Protein AF-A0A836X2A7-F1 (afdb_monomer)

Foldseek 3Di:
DLLDVLVPVLQVLLACLVVVLVVCVVVVNNVVSVVSVVSNVVSLVSNLVSVVVLVVVCVVVVHDSLVVSLVCCVVPPPDAQDDDGNVVSCVSSVNDCSNRVVRHPPPPPDPDPPPDDDDDDDDD

Radius of gyration: 16.62 Å; Cα contacts (8 Å, |Δi|>4): 107; chains: 1; bounding box: 52×27×42 Å

Solvent-accessible surface area (backbone atoms only — not comparable to full-atom values): 7202 Å² total; per-residue (Å²): 107,50,54,46,49,22,64,43,54,34,49,43,44,55,39,51,44,64,62,50,29,55,55,30,44,77,71,69,37,52,72,62,21,54,54,47,51,55,51,47,56,50,33,32,52,46,25,26,51,30,50,53,53,45,44,50,56,20,55,81,66,78,43,61,46,50,63,50,36,46,52,48,32,68,74,72,51,85,77,81,52,71,80,74,71,39,60,69,54,35,49,74,25,66,53,56,62,78,60,50,61,89,57,33,81,83,66,60,99,76,74,77,88,70,90,70,89,80,80,88,77,88,71,135

Mean predicted aligned error: 7.31 Å

Nearest PDB structures (foldseek):
  1oq4-assembly1_A  TM=5.991E-01  e=2.844E+00  Ricinus communis
  3k1s-assembly1_A  TM=5.316E-01  e=2.430E+00  Bacillus a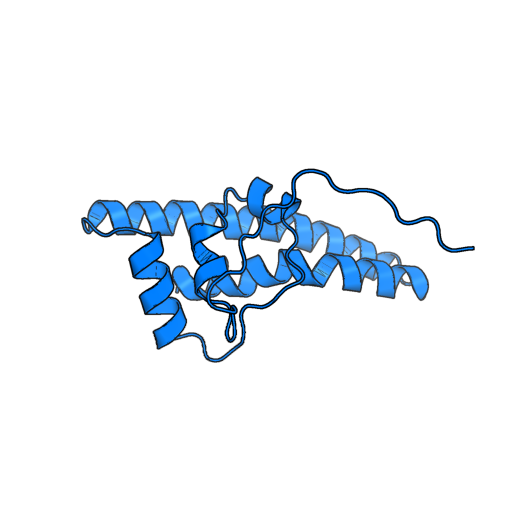nthracis
  6r2g-assembly1_A  TM=3.810E-01  e=6.936E+00  Human immunodeficiency virus 1

Sequence (124 aa):
RLAIVPLVLEARGLDVTPAMILRFRKQGDEATATILETILEDEIGHVAAGRRWFQYLCREKGQTATTLCHKLVREFYRGQIKPPFNESARRAAGFDPAYYLPLIKNAAPHTTYSGLTGPKRDIL

Secondary structure (DSSP, 8-state):
-TTTIIIIIIHHHHHHHHHHHHHHHHTT-HHHHHHHHHHHHHHHHHHHHHHHHHHHHHHHTT--HHHHHHHHHHHH--S-B-S---HHHHHHTT--GGGTGGGBTT--TT-----S--------

pLDDT: mean 89.08, std 19.89, range [33.53, 98.62]

Structure (mmCIF, N/CA/C/O backbone):
data_AF-A0A836X2A7-F1
#
_entry.id   AF-A0A836X2A7-F1
#
loop_
_atom_site.group_PDB
_atom_site.id
_atom_site.type_symbol
_atom_site.label_atom_id
_atom_site.label_alt_id
_atom_site.label_comp_id
_atom_site.label_asym_id
_atom_site.label_entity_id
_atom_site.label_seq_id
_atom_site.pdbx_PDB_ins_code
_atom_site.Cartn_x
_atom_site.Cartn_y
_atom_site.Cartn_z
_atom_site.occupancy
_atom_site.B_iso_or_equiv
_atom_site.auth_seq_id
_atom_site.auth_comp_id
_atom_site.auth_asym_id
_atom_site.auth_atom_id
_atom_site.pdbx_PDB_model_num
ATOM 1 N N . ARG A 1 1 ? -14.967 -1.072 -0.380 1.00 89.75 1 ARG A N 1
ATOM 2 C CA . ARG A 1 1 ? -14.119 -0.746 -1.557 1.00 89.75 1 ARG A CA 1
ATOM 3 C C . ARG A 1 1 ? -12.779 -0.130 -1.149 1.00 89.75 1 ARG A C 1
ATOM 5 O O . ARG A 1 1 ? -11.770 -0.755 -1.432 1.00 89.75 1 ARG A O 1
ATOM 12 N N . LEU A 1 2 ? -12.754 1.006 -0.435 1.00 96.38 2 LEU A N 1
ATOM 13 C CA . LEU A 1 2 ? -11.512 1.713 -0.057 1.00 96.38 2 LEU A CA 1
ATOM 14 C C . LEU A 1 2 ? -10.497 0.867 0.736 1.00 96.38 2 LEU A C 1
ATOM 16 O O . LEU A 1 2 ? -9.320 0.885 0.428 1.00 96.38 2 LEU A O 1
ATOM 20 N N . ALA A 1 3 ? -10.925 0.062 1.708 1.00 96.88 3 ALA A N 1
ATOM 21 C CA . ALA A 1 3 ? -9.974 -0.776 2.450 1.00 96.88 3 ALA A CA 1
ATOM 22 C C . ALA A 1 3 ? -9.2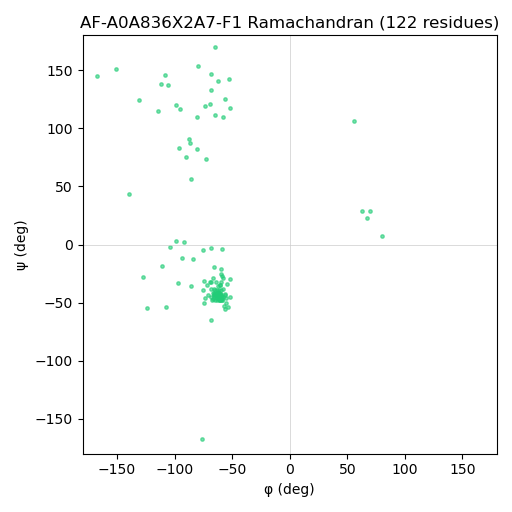92 -1.863 1.594 1.00 96.88 3 ALA A C 1
ATOM 24 O O . ALA A 1 3 ? -8.269 -2.389 2.004 1.00 96.88 3 ALA A O 1
ATOM 25 N N . ILE A 1 4 ? -9.860 -2.224 0.436 1.00 98.06 4 ILE A N 1
ATOM 26 C CA . ILE A 1 4 ? -9.391 -3.358 -0.371 1.00 98.06 4 ILE A CA 1
ATOM 27 C C . ILE A 1 4 ? -8.680 -2.877 -1.628 1.00 98.06 4 ILE A C 1
ATOM 29 O O . ILE A 1 4 ? -7.549 -3.268 -1.871 1.00 98.06 4 ILE A O 1
ATOM 33 N N . VAL A 1 5 ? -9.322 -2.024 -2.427 1.00 98.06 5 VAL A N 1
ATOM 34 C CA . VAL A 1 5 ? -8.753 -1.610 -3.714 1.00 98.06 5 VAL A CA 1
ATOM 35 C C . VAL A 1 5 ? -7.512 -0.736 -3.479 1.00 98.06 5 VAL A C 1
ATOM 37 O O . VAL A 1 5 ? -6.418 -1.242 -3.715 1.00 98.06 5 VAL A O 1
ATOM 40 N N . PRO A 1 6 ? -7.612 0.465 -2.878 1.00 97.94 6 PRO A N 1
ATOM 41 C CA . PRO A 1 6 ? -6.426 1.291 -2.716 1.00 97.94 6 PRO A CA 1
ATOM 42 C C . PRO A 1 6 ? -5.468 0.831 -1.620 1.00 97.94 6 PRO A C 1
ATOM 44 O O . PRO A 1 6 ? -4.255 0.861 -1.789 1.00 97.94 6 PRO A O 1
ATOM 47 N N . LEU A 1 7 ? -5.977 0.357 -0.479 1.00 98.31 7 LEU A N 1
ATOM 48 C CA . LEU A 1 7 ? -5.092 0.021 0.645 1.00 98.31 7 LEU A CA 1
ATOM 49 C C . LEU A 1 7 ? -4.467 -1.379 0.559 1.00 98.31 7 LEU A C 1
ATOM 51 O O . LEU A 1 7 ? -3.541 -1.668 1.317 1.00 98.31 7 LEU A O 1
ATOM 55 N N . VAL A 1 8 ? -4.939 -2.252 -0.340 1.00 98.06 8 VAL A N 1
ATOM 56 C CA . VAL A 1 8 ? -4.369 -3.600 -0.514 1.00 98.06 8 VAL A CA 1
ATOM 57 C C . VAL A 1 8 ? -3.920 -3.853 -1.946 1.00 98.06 8 VAL A C 1
ATOM 59 O O . VAL A 1 8 ? -2.764 -4.221 -2.131 1.00 98.06 8 VAL A O 1
ATOM 62 N N . LEU A 1 9 ? -4.788 -3.686 -2.946 1.00 97.50 9 LEU A N 1
ATOM 63 C CA . LEU A 1 9 ? -4.460 -4.050 -4.331 1.00 97.50 9 LEU A CA 1
ATOM 64 C C . LEU A 1 9 ? -3.496 -3.048 -4.981 1.00 97.50 9 LEU A C 1
ATOM 66 O O . LEU A 1 9 ? -2.450 -3.457 -5.473 1.00 97.50 9 LEU A O 1
ATOM 70 N N . GLU A 1 10 ? -3.789 -1.753 -4.907 1.00 98.00 10 GLU A N 1
ATOM 71 C CA . GLU A 1 10 ? -2.907 -0.690 -5.425 1.00 98.00 10 GLU A CA 1
ATOM 72 C C . GLU A 1 10 ? -1.596 -0.634 -4.624 1.00 98.00 10 GLU A C 1
ATOM 74 O O . GLU A 1 10 ? -0.495 -0.667 -5.173 1.00 98.00 10 GLU A O 1
ATOM 79 N N . ALA A 1 11 ? -1.689 -0.725 -3.289 1.00 98.19 11 ALA A N 1
ATOM 80 C CA . ALA A 1 11 ? -0.512 -0.818 -2.424 1.00 98.19 11 ALA A CA 1
ATOM 81 C C . ALA A 1 11 ? 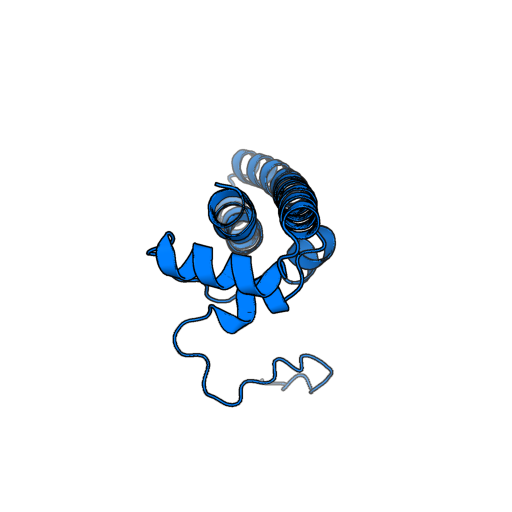0.371 -2.041 -2.733 1.00 98.19 11 ALA A C 1
ATOM 83 O O . ALA A 1 11 ? 1.574 -2.004 -2.476 1.00 98.19 11 ALA A O 1
ATOM 84 N N . ARG A 1 12 ? -0.200 -3.126 -3.276 1.00 97.88 12 ARG A N 1
ATOM 85 C CA . ARG A 1 12 ? 0.575 -4.278 -3.748 1.00 97.88 12 ARG A CA 1
ATOM 86 C C . ARG A 1 12 ? 1.335 -3.956 -5.033 1.00 97.88 12 ARG A C 1
ATOM 88 O O . ARG A 1 12 ? 2.453 -4.449 -5.176 1.00 97.88 12 ARG A O 1
ATOM 95 N N . GLY A 1 13 ? 0.771 -3.132 -5.917 1.00 97.62 13 GLY A N 1
ATOM 96 C CA . GLY A 1 13 ? 1.444 -2.601 -7.107 1.00 97.62 13 GLY A CA 1
ATOM 97 C C . GLY A 1 13 ? 2.785 -1.953 -6.760 1.00 97.62 13 GLY A C 1
ATOM 98 O O . GLY A 1 13 ? 3.806 -2.302 -7.351 1.00 97.62 13 GLY A O 1
ATOM 99 N N . LEU A 1 14 ? 2.820 -1.142 -5.696 1.00 98.25 14 LEU A N 1
ATOM 100 C CA . LEU A 1 14 ? 4.050 -0.500 -5.206 1.00 98.25 14 LEU A CA 1
ATOM 101 C C . LEU A 1 14 ? 5.192 -1.490 -4.919 1.00 98.25 14 LEU A C 1
ATOM 103 O O . LEU A 1 14 ? 6.365 -1.159 -5.105 1.00 98.25 14 LEU A O 1
ATOM 107 N N . ASP A 1 15 ? 4.857 -2.696 -4.455 1.00 97.94 15 ASP A N 1
ATOM 108 C CA . ASP A 1 15 ? 5.831 -3.709 -4.047 1.00 97.94 15 ASP A CA 1
ATOM 109 C C . ASP A 1 15 ? 6.322 -4.577 -5.213 1.00 97.94 15 ASP A C 1
ATOM 111 O O . ASP A 1 15 ? 7.465 -5.032 -5.213 1.00 97.94 15 ASP A O 1
ATOM 115 N N . VAL A 1 16 ? 5.443 -4.876 -6.175 1.00 97.38 16 VAL A N 1
ATOM 116 C CA . VAL A 1 16 ? 5.710 -5.882 -7.219 1.00 97.38 16 VAL A CA 1
ATOM 117 C C . VAL A 1 16 ? 6.212 -5.276 -8.520 1.00 97.38 16 VAL A C 1
ATOM 119 O O . VAL A 1 16 ? 7.032 -5.897 -9.200 1.00 97.38 16 VAL A O 1
ATOM 122 N N . THR A 1 17 ? 5.756 -4.070 -8.856 1.00 97.81 17 THR A N 1
ATOM 123 C CA . THR A 1 17 ? 6.081 -3.414 -10.124 1.00 97.81 17 THR A CA 1
ATOM 124 C C . THR A 1 17 ? 7.584 -3.162 -10.303 1.00 97.81 17 THR A C 1
ATOM 126 O O . THR A 1 17 ? 8.075 -3.451 -11.395 1.00 97.81 17 THR A O 1
ATOM 129 N N . PRO A 1 18 ? 8.374 -2.773 -9.274 1.00 97.94 18 PRO A N 1
ATOM 130 C CA . PRO A 1 18 ? 9.822 -2.597 -9.435 1.00 97.94 18 PRO A CA 1
ATOM 131 C C . PRO A 1 18 ? 10.543 -3.845 -9.964 1.00 97.94 18 PRO A C 1
ATOM 133 O O . PRO A 1 18 ? 11.364 -3.763 -10.876 1.00 97.94 18 PRO A O 1
ATOM 136 N N . ALA A 1 19 ? 10.204 -5.030 -9.446 1.00 97.25 19 ALA A N 1
ATOM 137 C CA . ALA A 1 19 ? 10.802 -6.282 -9.910 1.00 97.25 19 ALA A CA 1
ATOM 138 C C . ALA A 1 19 ? 10.366 -6.638 -11.343 1.00 97.25 19 ALA A C 1
ATOM 140 O O . ALA A 1 19 ? 11.140 -7.225 -12.100 1.00 97.25 19 ALA A O 1
ATOM 141 N N . MET A 1 20 ? 9.138 -6.276 -11.728 1.00 98.06 20 MET A N 1
ATOM 142 C CA . MET A 1 20 ? 8.649 -6.458 -13.095 1.00 98.06 20 MET A CA 1
ATOM 143 C C . MET A 1 20 ? 9.382 -5.546 -14.082 1.00 98.06 20 MET A C 1
ATOM 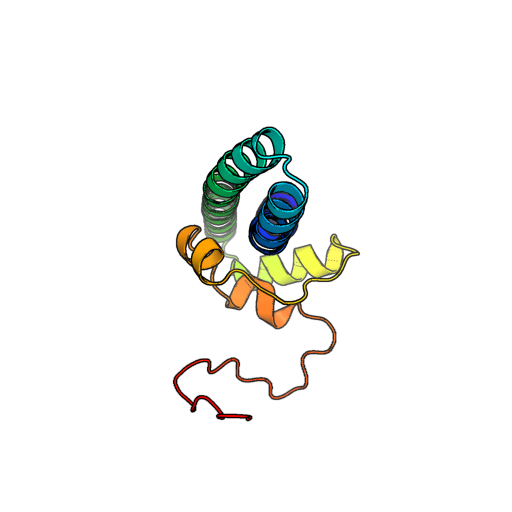145 O O . MET A 1 20 ? 9.834 -6.049 -15.108 1.00 98.06 20 MET A O 1
ATOM 149 N N . ILE A 1 21 ? 9.573 -4.264 -13.746 1.00 98.50 21 ILE A N 1
ATOM 150 C CA . ILE A 1 21 ? 10.349 -3.297 -14.543 1.00 98.50 21 ILE A CA 1
ATOM 151 C C . ILE A 1 21 ? 11.745 -3.856 -14.833 1.00 98.50 21 ILE A C 1
ATOM 153 O O . ILE A 1 21 ? 12.133 -4.000 -15.992 1.00 98.50 21 ILE A O 1
ATOM 157 N N . LEU A 1 22 ? 12.473 -4.267 -13.787 1.00 98.31 22 LEU A N 1
ATOM 158 C CA . LEU A 1 22 ? 13.815 -4.844 -13.930 1.00 98.31 22 LEU A CA 1
ATOM 159 C C . LEU A 1 22 ? 13.824 -6.082 -14.837 1.00 98.31 22 LEU A C 1
ATOM 161 O O . LEU A 1 22 ? 14.750 -6.278 -15.625 1.00 98.31 22 LEU A O 1
ATOM 165 N N . ARG A 1 23 ? 12.788 -6.922 -14.744 1.00 98.44 23 ARG A N 1
ATOM 166 C CA . ARG A 1 23 ? 12.667 -8.135 -15.557 1.00 98.44 23 ARG A CA 1
ATOM 167 C C . ARG A 1 23 ? 12.429 -7.825 -17.037 1.00 98.44 23 ARG A C 1
ATOM 169 O O . ARG A 1 23 ? 12.973 -8.545 -17.871 1.00 98.44 23 ARG A O 1
ATOM 176 N N . PHE A 1 24 ? 11.634 -6.808 -17.368 1.00 98.56 24 PHE A N 1
ATOM 177 C CA . PHE A 1 24 ? 11.409 -6.399 -18.761 1.00 98.56 24 PHE A CA 1
ATOM 178 C C . PHE A 1 24 ? 12.647 -5.727 -19.357 1.00 98.56 24 PHE A C 1
ATOM 180 O O . PHE A 1 24 ? 13.095 -6.142 -20.425 1.00 98.56 24 PHE A O 1
ATOM 187 N N . ARG A 1 25 ? 13.304 -4.832 -18.606 1.00 98.38 25 ARG A N 1
ATOM 188 C CA . ARG A 1 25 ? 14.589 -4.237 -19.015 1.00 98.38 25 ARG A CA 1
ATOM 189 C C . ARG A 1 25 ? 15.649 -5.281 -19.329 1.00 98.38 25 ARG A C 1
ATOM 191 O O . ARG A 1 25 ? 16.299 -5.222 -20.366 1.00 98.38 25 ARG A O 1
ATOM 198 N N . LYS A 1 26 ? 15.792 -6.293 -18.466 1.00 98.44 26 LYS A N 1
ATOM 199 C CA . LYS A 1 26 ? 16.750 -7.390 -18.678 1.00 98.44 26 LYS A CA 1
ATOM 200 C C . LYS A 1 26 ? 16.486 -8.176 -19.971 1.00 98.44 26 LYS A C 1
ATOM 202 O O . LYS A 1 26 ? 17.409 -8.784 -20.502 1.00 98.44 26 LYS A O 1
ATOM 207 N N . GLN A 1 27 ? 15.249 -8.184 -20.459 1.00 98.38 27 GLN A N 1
ATOM 208 C CA . GLN A 1 27 ? 14.862 -8.840 -21.711 1.00 98.38 27 GLN A CA 1
ATOM 209 C C . GLN A 1 27 ? 14.923 -7.903 -22.928 1.00 98.38 27 GLN A C 1
ATOM 211 O O . GLN A 1 27 ? 14.587 -8.331 -24.027 1.00 98.38 27 GLN A O 1
ATOM 216 N N . GLY A 1 28 ? 15.354 -6.650 -22.754 1.00 98.38 28 GLY A N 1
ATOM 217 C CA . GLY A 1 28 ? 15.421 -5.652 -23.823 1.00 98.38 28 GLY A CA 1
ATOM 218 C C . GLY A 1 28 ? 14.084 -4.981 -24.149 1.00 98.38 28 GLY A C 1
ATOM 219 O O . GLY A 1 28 ? 14.015 -4.216 -25.106 1.00 98.38 28 GLY A O 1
ATOM 220 N N . ASP A 1 29 ? 13.030 -5.233 -23.367 1.00 98.56 29 ASP A N 1
ATOM 221 C CA . ASP A 1 29 ? 11.723 -4.592 -23.539 1.00 98.56 29 ASP A CA 1
ATOM 222 C C . ASP A 1 29 ? 11.646 -3.301 -22.712 1.00 98.56 29 ASP A C 1
ATOM 224 O O . ASP A 1 29 ? 11.047 -3.246 -21.633 1.00 98.56 29 ASP A O 1
ATOM 228 N N . GLU A 1 30 ? 12.315 -2.258 -23.208 1.00 98.56 30 GLU A N 1
ATOM 229 C CA . GLU A 1 30 ? 12.320 -0.950 -22.546 1.00 98.56 30 GLU A CA 1
ATOM 230 C C . GLU A 1 30 ? 10.948 -0.265 -22.626 1.00 98.56 30 GLU A C 1
ATOM 232 O O . GLU A 1 30 ? 10.541 0.399 -21.678 1.00 98.56 30 GLU A O 1
ATOM 237 N N . ALA A 1 31 ? 10.189 -0.481 -23.706 1.00 98.56 31 ALA A N 1
ATOM 238 C CA . ALA A 1 31 ? 8.872 0.130 -23.883 1.00 98.56 31 ALA A CA 1
ATOM 239 C C . ALA A 1 31 ? 7.898 -0.285 -22.768 1.00 98.56 31 ALA A C 1
ATOM 241 O O . ALA A 1 31 ? 7.263 0.569 -22.144 1.00 98.56 31 ALA A O 1
ATOM 242 N N . THR A 1 32 ? 7.821 -1.584 -22.458 1.00 98.56 32 THR A N 1
ATOM 243 C CA . THR A 1 32 ? 7.002 -2.071 -21.340 1.00 98.56 32 THR A CA 1
ATOM 244 C C . THR A 1 32 ? 7.542 -1.587 -19.994 1.00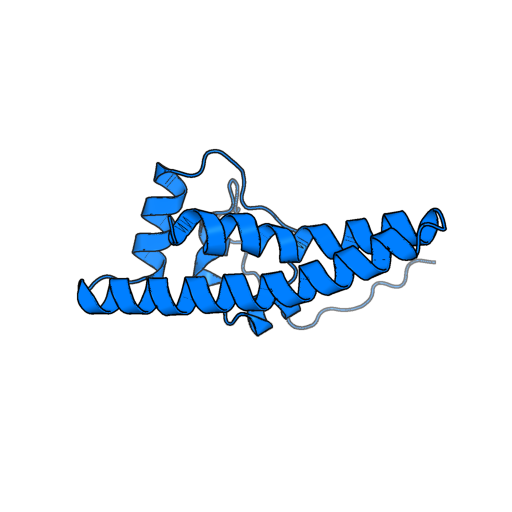 98.56 32 THR A C 1
ATOM 246 O O . THR A 1 32 ? 6.757 -1.237 -19.111 1.00 98.56 32 THR A O 1
ATOM 249 N N . ALA A 1 33 ? 8.868 -1.543 -19.818 1.00 98.62 33 ALA A N 1
ATOM 250 C CA . ALA A 1 33 ? 9.480 -1.055 -18.584 1.00 98.62 33 ALA A CA 1
ATOM 251 C C . ALA A 1 33 ? 9.092 0.403 -18.286 1.00 98.62 33 ALA A C 1
ATOM 253 O O . ALA A 1 33 ? 8.655 0.685 -17.171 1.00 98.62 33 ALA A O 1
ATOM 254 N N . THR A 1 34 ? 9.161 1.292 -19.280 1.00 98.50 34 THR A N 1
ATOM 255 C CA . THR A 1 34 ? 8.761 2.701 -19.142 1.00 98.50 34 THR A CA 1
ATOM 256 C C . THR A 1 34 ? 7.279 2.848 -18.793 1.00 98.50 34 THR A C 1
ATOM 258 O O . THR A 1 34 ? 6.930 3.624 -17.908 1.00 98.50 34 THR A O 1
ATOM 261 N N . ILE A 1 35 ? 6.391 2.067 -19.420 1.00 98.56 35 ILE A N 1
ATOM 262 C CA . ILE A 1 35 ? 4.954 2.096 -19.088 1.00 98.56 35 ILE A CA 1
ATOM 263 C C . ILE A 1 35 ? 4.722 1.687 -17.627 1.00 98.56 35 ILE A C 1
ATOM 265 O O . ILE A 1 35 ? 3.929 2.306 -16.918 1.00 98.56 35 ILE A O 1
ATOM 269 N N . LEU A 1 36 ? 5.422 0.652 -17.156 1.00 98.38 36 LEU A N 1
ATOM 270 C CA . LEU A 1 36 ? 5.314 0.197 -15.770 1.00 98.38 36 LEU A CA 1
ATOM 271 C C . LEU A 1 36 ? 5.858 1.220 -14.763 1.00 98.38 36 LEU A C 1
ATOM 273 O O . LEU A 1 36 ? 5.375 1.247 -13.633 1.00 98.38 36 LEU A O 1
ATOM 277 N N . GLU A 1 37 ? 6.826 2.055 -15.143 1.00 98.19 37 GLU A N 1
ATOM 278 C CA . GLU A 1 37 ? 7.298 3.167 -14.307 1.00 98.19 37 GLU A CA 1
ATOM 279 C C . GLU A 1 37 ? 6.221 4.234 -14.133 1.00 98.19 37 GLU A C 1
ATOM 281 O O . GLU A 1 37 ? 5.924 4.599 -12.998 1.00 98.19 37 GLU A O 1
ATOM 286 N N . THR A 1 38 ? 5.561 4.645 -15.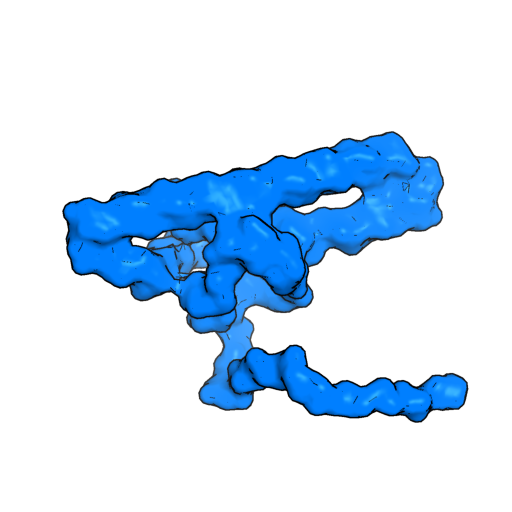220 1.00 98.19 38 THR A N 1
ATOM 287 C CA . THR A 1 38 ? 4.414 5.564 -15.138 1.00 98.19 38 THR A CA 1
ATOM 288 C C . THR A 1 38 ? 3.303 4.988 -14.263 1.00 98.19 38 THR A C 1
ATOM 290 O O . THR A 1 38 ? 2.802 5.664 -13.370 1.00 98.19 38 THR A O 1
ATOM 293 N N . ILE A 1 39 ? 2.967 3.706 -14.446 1.00 97.69 39 ILE A N 1
ATOM 294 C CA . ILE A 1 39 ? 1.963 3.039 -13.605 1.00 97.69 39 ILE A CA 1
ATOM 295 C C . ILE A 1 39 ? 2.392 3.056 -12.133 1.00 97.69 39 ILE A C 1
ATOM 297 O O . ILE A 1 39 ? 1.580 3.351 -11.263 1.00 97.69 39 ILE A O 1
ATOM 301 N N . LEU A 1 40 ? 3.659 2.759 -11.824 1.00 97.56 40 LEU A N 1
ATOM 302 C CA . LEU A 1 40 ? 4.158 2.781 -10.447 1.00 97.56 40 LEU A CA 1
ATOM 303 C C . LEU A 1 40 ? 4.010 4.167 -9.797 1.00 97.56 40 LEU A C 1
ATOM 305 O O . LEU A 1 40 ? 3.670 4.242 -8.615 1.00 97.56 40 LEU A O 1
ATOM 309 N N . GLU A 1 41 ? 4.259 5.241 -10.545 1.00 96.94 41 GLU A N 1
ATOM 310 C CA . GLU A 1 41 ? 4.057 6.614 -10.073 1.00 96.94 41 GLU A CA 1
ATOM 311 C C . GLU A 1 41 ? 2.576 6.900 -9.777 1.00 9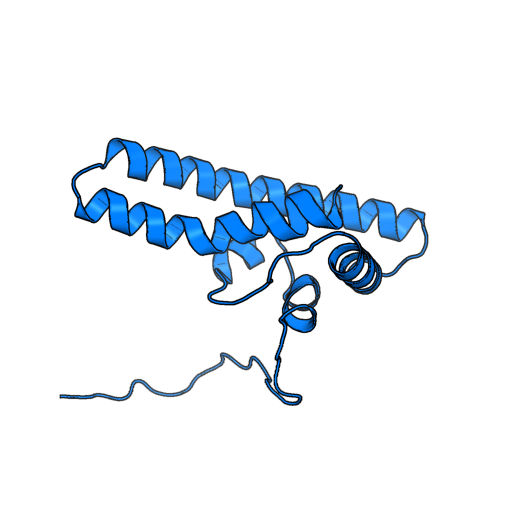6.94 41 GLU A C 1
ATOM 313 O O . GLU A 1 41 ? 2.253 7.416 -8.700 1.00 96.94 41 GLU A O 1
ATOM 318 N N . ASP A 1 42 ? 1.671 6.480 -10.663 1.00 97.69 42 ASP A N 1
ATOM 319 C CA . ASP A 1 42 ? 0.222 6.634 -10.481 1.00 97.69 42 ASP A CA 1
ATOM 320 C C . ASP A 1 42 ? -0.295 5.865 -9.254 1.00 97.69 42 ASP A C 1
ATOM 322 O O . ASP A 1 42 ? -1.091 6.392 -8.468 1.00 97.69 42 ASP A O 1
ATOM 326 N N . GLU A 1 43 ? 0.208 4.647 -9.018 1.00 97.75 43 GLU A N 1
ATOM 327 C CA . GLU A 1 43 ? -0.178 3.828 -7.861 1.00 97.75 43 GLU A CA 1
ATOM 328 C C . GLU A 1 43 ? 0.137 4.521 -6.522 1.00 97.75 43 GLU A C 1
ATOM 330 O O . GLU A 1 43 ? -0.614 4.375 -5.554 1.00 97.75 43 GLU A O 1
ATOM 335 N N . ILE A 1 44 ? 1.197 5.339 -6.436 1.00 98.38 44 ILE A N 1
ATOM 336 C CA . ILE A 1 44 ? 1.476 6.137 -5.225 1.00 98.38 44 ILE A CA 1
ATOM 337 C C . ILE A 1 44 ? 0.326 7.122 -4.979 1.00 98.38 44 ILE A C 1
ATOM 339 O O . ILE A 1 44 ? -0.160 7.259 -3.847 1.00 98.38 44 ILE A O 1
ATOM 343 N N . GLY A 1 45 ? -0.131 7.790 -6.041 1.00 98.00 45 GLY A N 1
ATOM 344 C CA . GLY A 1 45 ? -1.256 8.718 -6.010 1.00 98.00 45 GLY A CA 1
ATOM 345 C C . GLY A 1 45 ? -2.564 8.036 -5.615 1.00 98.00 45 GLY A C 1
ATOM 346 O O . GLY A 1 45 ? -3.289 8.555 -4.754 1.00 98.00 45 GLY A O 1
ATOM 347 N N . HIS A 1 46 ? -2.841 6.858 -6.177 1.00 98.56 46 HIS A N 1
ATOM 348 C CA . HIS A 1 46 ? -4.055 6.099 -5.890 1.00 98.56 46 HIS A CA 1
ATOM 349 C C . HIS A 1 46 ? -4.115 5.632 -4.425 1.00 98.56 46 HIS A C 1
ATOM 351 O O . HIS A 1 46 ? -5.084 5.938 -3.715 1.00 98.56 46 HIS A O 1
ATOM 357 N N . VAL A 1 47 ? -3.025 5.051 -3.905 1.00 98.62 47 VAL A N 1
ATOM 358 C CA . VAL A 1 47 ? -2.920 4.652 -2.490 1.00 98.62 47 VAL A CA 1
ATOM 359 C C . VAL A 1 47 ? -3.087 5.866 -1.573 1.00 98.62 47 VAL A C 1
ATOM 361 O O . VAL A 1 47 ? -3.833 5.812 -0.586 1.00 98.62 47 VAL A O 1
ATOM 364 N N . ALA A 1 48 ? -2.441 6.991 -1.897 1.00 98.56 48 ALA A N 1
ATOM 365 C CA . ALA A 1 48 ? -2.529 8.210 -1.101 1.00 98.56 48 ALA A CA 1
ATOM 366 C C . ALA A 1 48 ? -3.958 8.769 -1.060 1.00 98.56 48 ALA A C 1
ATOM 368 O O . ALA A 1 48 ? -4.457 9.128 0.012 1.00 98.56 48 ALA A O 1
ATOM 369 N N . ALA A 1 49 ? -4.631 8.835 -2.211 1.00 98.50 49 ALA A N 1
ATOM 370 C CA . ALA A 1 49 ? -6.012 9.290 -2.311 1.00 98.50 49 ALA A CA 1
ATOM 371 C C . ALA A 1 49 ? -6.962 8.358 -1.550 1.00 98.50 49 ALA A C 1
ATOM 373 O O . ALA A 1 49 ? -7.757 8.825 -0.727 1.00 98.50 49 ALA A O 1
ATOM 374 N N . GLY A 1 50 ? -6.834 7.045 -1.751 1.00 98.31 50 GLY A N 1
ATOM 375 C CA . GLY A 1 50 ? -7.643 6.046 -1.066 1.00 98.31 50 GLY A CA 1
ATOM 376 C C . GLY A 1 50 ? -7.482 6.096 0.450 1.00 98.31 50 GLY A C 1
ATOM 377 O O . GLY A 1 50 ? -8.479 6.078 1.174 1.00 98.31 50 GLY A O 1
ATOM 378 N N . ARG A 1 51 ? -6.251 6.261 0.946 1.00 98.38 51 ARG A N 1
ATOM 379 C CA . ARG A 1 51 ? -5.969 6.461 2.374 1.00 98.38 51 ARG A CA 1
ATOM 380 C C . ARG A 1 51 ? -6.620 7.728 2.916 1.00 98.38 51 ARG A C 1
ATOM 382 O O . ARG A 1 51 ? -7.249 7.662 3.972 1.00 98.38 51 ARG A O 1
ATOM 389 N N . ARG A 1 52 ? -6.485 8.872 2.232 1.00 98.50 52 ARG A N 1
ATOM 390 C CA . ARG A 1 52 ? -7.088 10.143 2.679 1.00 98.50 52 ARG A CA 1
ATOM 391 C C . ARG A 1 52 ? -8.605 10.022 2.811 1.00 98.50 52 ARG A C 1
ATOM 393 O O . ARG A 1 52 ? -9.147 10.375 3.858 1.00 98.50 52 ARG A O 1
ATOM 400 N N . TRP A 1 53 ? -9.269 9.462 1.800 1.00 98.50 53 TRP A N 1
ATOM 401 C CA . TRP A 1 53 ? -10.718 9.247 1.820 1.00 98.50 53 TRP A CA 1
ATOM 402 C C . TRP A 1 53 ? -11.149 8.233 2.874 1.00 98.50 53 TRP A C 1
ATOM 404 O O . TRP A 1 53 ? -12.124 8.458 3.588 1.00 98.50 53 TRP A O 1
ATOM 414 N N . PHE A 1 54 ? -10.403 7.140 3.024 1.00 98.38 54 PHE A N 1
ATOM 415 C CA . PHE A 1 54 ? -10.692 6.142 4.044 1.00 98.38 54 PHE A CA 1
ATOM 416 C C . PHE A 1 54 ? -10.600 6.740 5.452 1.00 98.38 54 PHE A C 1
ATOM 418 O O . PHE A 1 54 ? -11.513 6.563 6.254 1.00 98.38 54 PHE A O 1
ATOM 425 N N . GLN A 1 55 ? -9.548 7.513 5.736 1.00 98.25 55 GLN A N 1
ATOM 426 C CA . GLN A 1 55 ? -9.394 8.214 7.010 1.00 98.25 55 GLN A CA 1
ATOM 427 C C . GLN A 1 55 ? -10.494 9.251 7.244 1.00 98.25 55 GLN A C 1
ATOM 429 O O . GLN A 1 55 ? -11.000 9.340 8.359 1.00 98.25 55 GLN A O 1
ATOM 434 N N . TYR A 1 56 ? -10.872 10.015 6.216 1.00 98.25 56 TYR A N 1
ATOM 435 C CA . TYR A 1 56 ? -11.980 10.964 6.300 1.00 98.25 56 TYR A CA 1
ATOM 436 C C . TYR A 1 56 ? -13.279 10.262 6.715 1.00 98.25 56 TYR A C 1
ATOM 438 O O . TYR A 1 56 ? -13.853 10.613 7.739 1.00 98.25 56 TYR A O 1
ATOM 446 N N . LEU A 1 57 ? -13.673 9.190 6.021 1.00 97.88 57 LEU A N 1
ATOM 447 C CA . LEU A 1 57 ? -14.893 8.442 6.351 1.00 97.88 57 LEU A CA 1
ATOM 448 C C . LEU A 1 57 ? -14.842 7.769 7.728 1.00 97.88 57 LEU A C 1
ATOM 450 O O . LEU A 1 57 ? -15.876 7.620 8.377 1.00 97.88 57 LEU A O 1
ATOM 454 N N . CYS A 1 58 ? -13.658 7.346 8.177 1.00 97.69 58 CYS A N 1
ATOM 455 C CA . CYS A 1 58 ? -13.485 6.815 9.527 1.00 97.69 58 CYS A CA 1
ATOM 456 C C . CYS A 1 58 ? -13.723 7.901 10.582 1.00 97.69 58 CYS A C 1
ATOM 458 O O . CYS A 1 58 ? -14.437 7.643 11.547 1.00 97.69 58 CYS A O 1
ATOM 460 N N . ARG A 1 59 ? -13.191 9.116 10.372 1.00 97.81 59 ARG A N 1
ATOM 461 C CA . ARG A 1 59 ? -13.420 10.263 11.266 1.00 97.81 59 ARG A CA 1
ATOM 462 C C . ARG A 1 59 ? -14.897 10.636 11.343 1.00 97.81 59 ARG A C 1
ATOM 464 O O . ARG A 1 59 ? -15.417 10.729 12.447 1.00 97.81 59 ARG A O 1
ATOM 471 N N . GLU A 1 60 ? -15.579 10.729 10.203 1.00 97.81 60 GLU A N 1
ATOM 472 C CA . GLU A 1 60 ? -17.025 11.009 10.144 1.00 97.81 60 GLU A CA 1
ATOM 473 C C . GLU A 1 60 ? -17.863 9.978 10.920 1.00 97.81 60 GLU A C 1
ATOM 475 O O . GLU A 1 60 ? -18.938 10.281 11.424 1.00 97.81 60 GLU A O 1
ATOM 480 N N . LYS A 1 61 ? -17.370 8.739 11.032 1.00 95.94 61 LYS A N 1
ATOM 481 C CA . LYS A 1 61 ? -18.040 7.639 11.741 1.00 95.94 61 LYS A CA 1
ATOM 482 C C . LYS A 1 61 ? -17.512 7.411 13.163 1.00 95.94 61 LYS A C 1
ATOM 484 O O . LYS A 1 61 ? -17.930 6.441 13.792 1.00 95.94 61 LYS A O 1
ATOM 489 N N . GLY A 1 62 ? -16.579 8.232 13.651 1.00 97.00 62 GLY A N 1
ATOM 490 C CA . GLY A 1 62 ? -15.949 8.059 14.966 1.00 97.00 62 GLY A CA 1
ATOM 491 C C . GLY A 1 62 ? -15.146 6.758 15.112 1.00 97.00 62 GLY A C 1
ATOM 492 O O . GLY A 1 62 ? -15.064 6.203 16.203 1.00 97.00 62 GLY A O 1
ATOM 493 N N . GLN A 1 63 ? -14.589 6.230 14.018 1.00 96.94 63 GLN A N 1
ATOM 494 C CA . GLN A 1 63 ? -13.854 4.963 14.004 1.00 96.94 63 GLN A CA 1
ATOM 495 C C . GLN A 1 63 ? -12.350 5.169 13.827 1.00 96.94 63 GLN A C 1
ATOM 497 O O . GLN A 1 63 ? -11.894 6.023 13.065 1.00 96.94 63 GLN A O 1
ATOM 502 N N . THR A 1 64 ? -11.560 4.307 14.463 1.00 97.56 64 THR A N 1
ATOM 503 C CA . THR A 1 64 ? -10.116 4.233 14.227 1.00 97.56 64 THR A CA 1
ATOM 504 C C . THR A 1 64 ? -9.839 3.587 12.872 1.00 97.56 64 THR A C 1
ATOM 506 O O . THR A 1 64 ? -10.172 2.422 12.645 1.00 97.56 64 THR A O 1
ATOM 509 N N . ALA A 1 65 ? -9.189 4.329 11.971 1.00 97.44 65 ALA A N 1
ATOM 510 C CA . ALA A 1 65 ? -8.954 3.885 10.598 1.00 97.44 65 ALA A CA 1
ATOM 511 C C . ALA A 1 65 ? -8.159 2.571 10.518 1.00 97.44 65 ALA A C 1
ATOM 513 O O . ALA A 1 65 ? -8.558 1.660 9.801 1.00 97.44 65 ALA A O 1
ATOM 514 N N . THR A 1 66 ? -7.072 2.418 11.275 1.00 97.62 66 THR A N 1
ATOM 515 C CA . THR A 1 66 ? -6.269 1.181 11.265 1.00 97.62 66 THR A CA 1
ATOM 516 C C . THR A 1 66 ? -7.091 -0.032 11.706 1.00 97.62 66 THR A C 1
ATOM 518 O O . THR A 1 66 ? -7.133 -1.029 10.989 1.00 97.62 66 THR A O 1
ATOM 521 N N . THR A 1 67 ? -7.831 0.078 12.812 1.00 97.38 67 THR A N 1
ATOM 522 C CA . THR A 1 67 ? -8.718 -0.981 13.318 1.00 97.38 67 THR A CA 1
ATOM 523 C C . THR A 1 67 ? -9.786 -1.371 12.298 1.00 97.38 67 THR A C 1
ATOM 525 O O . THR A 1 67 ? -9.975 -2.560 12.025 1.00 97.38 67 THR A O 1
ATOM 528 N N . LEU A 1 68 ? -10.468 -0.388 11.698 1.00 98.19 68 LEU A N 1
ATOM 529 C CA . LEU A 1 68 ? -11.481 -0.660 10.680 1.00 98.19 68 LEU A CA 1
ATOM 530 C C . LEU A 1 68 ? -10.857 -1.284 9.429 1.00 98.19 68 LEU A C 1
ATOM 532 O O . LEU A 1 68 ? -11.403 -2.245 8.893 1.00 98.19 68 LEU A O 1
ATOM 536 N N . CYS A 1 69 ? -9.709 -0.773 8.978 1.00 98.25 69 CYS A N 1
ATOM 537 C CA . CYS A 1 69 ? -8.974 -1.329 7.845 1.00 98.25 69 CYS A CA 1
ATOM 538 C C . CYS A 1 69 ? -8.683 -2.808 8.091 1.00 98.25 69 CYS A C 1
ATOM 540 O O . CYS A 1 69 ? -9.046 -3.648 7.274 1.00 98.25 69 CYS A O 1
ATOM 542 N N . HIS A 1 70 ? -8.124 -3.150 9.255 1.00 98.06 70 HIS A N 1
ATOM 543 C CA . HIS A 1 70 ? -7.807 -4.535 9.582 1.00 98.06 70 HIS A CA 1
ATOM 544 C C . HIS A 1 70 ? -9.035 -5.437 9.580 1.00 98.06 70 HIS A C 1
ATOM 546 O O . HIS A 1 70 ? -8.980 -6.533 9.023 1.00 98.06 70 HIS A O 1
ATOM 552 N N . LYS A 1 71 ? -10.144 -4.981 10.178 1.00 98.00 71 LYS A N 1
ATOM 553 C CA . LYS A 1 71 ? -11.415 -5.712 10.158 1.00 98.00 71 LYS A CA 1
ATOM 554 C C . LYS A 1 71 ? -11.855 -5.985 8.719 1.00 98.00 71 LYS A C 1
ATOM 556 O O . LYS A 1 71 ? -12.046 -7.139 8.351 1.00 98.00 71 LYS A O 1
ATOM 561 N N . LEU A 1 72 ? -11.959 -4.935 7.906 1.00 98.00 72 LEU A N 1
ATOM 562 C CA . LEU A 1 72 ? -12.444 -5.031 6.530 1.00 98.00 72 LEU A CA 1
ATOM 563 C C . LEU A 1 72 ? -11.525 -5.888 5.655 1.00 98.00 72 LEU A C 1
ATOM 565 O O . LEU A 1 72 ? -12.009 -6.672 4.846 1.00 98.00 72 LEU A O 1
ATOM 569 N N . VAL A 1 73 ? -10.206 -5.780 5.819 1.00 98.12 73 VAL A N 1
ATOM 570 C CA . VAL A 1 73 ? -9.261 -6.609 5.064 1.00 98.12 73 VAL A CA 1
ATOM 571 C C . VAL A 1 73 ? -9.410 -8.079 5.447 1.00 98.12 73 VAL A C 1
ATOM 573 O O . VAL A 1 73 ? -9.502 -8.916 4.557 1.00 98.12 73 VAL A O 1
ATOM 576 N N . ARG A 1 74 ? -9.505 -8.418 6.739 1.00 96.25 74 ARG A N 1
ATOM 577 C CA . ARG A 1 74 ? -9.723 -9.815 7.164 1.00 96.25 74 ARG A CA 1
ATOM 578 C C . ARG A 1 74 ? -11.054 -10.382 6.665 1.00 96.25 74 ARG A C 1
ATOM 580 O O . ARG A 1 74 ? -11.128 -11.564 6.339 1.00 96.25 74 ARG A O 1
ATOM 587 N N . GLU A 1 75 ? -12.087 -9.549 6.609 1.00 97.81 75 GLU A N 1
ATOM 588 C CA . GLU A 1 75 ? -13.430 -9.940 6.179 1.00 97.81 75 GLU A CA 1
ATOM 589 C C . GLU A 1 75 ? -13.513 -10.161 4.660 1.00 97.81 75 GLU A C 1
ATOM 591 O O . GLU A 1 75 ? -14.042 -11.179 4.208 1.00 97.81 75 GLU A O 1
ATOM 596 N N . PHE A 1 76 ? -12.945 -9.242 3.872 1.00 97.88 76 PHE A N 1
ATOM 597 C CA . PHE A 1 76 ? -13.190 -9.171 2.429 1.00 97.88 76 PHE A CA 1
ATOM 598 C C . PHE A 1 76 ? -11.995 -9.547 1.545 1.00 97.88 76 PHE A C 1
ATOM 600 O O . PHE A 1 76 ? -12.198 -9.869 0.375 1.00 97.88 76 PHE A O 1
ATOM 607 N N . TYR A 1 77 ? -10.759 -9.543 2.050 1.00 96.75 77 TYR A N 1
ATOM 608 C CA . TYR A 1 77 ? -9.585 -9.932 1.265 1.00 96.75 77 TYR A CA 1
ATOM 609 C C . TYR A 1 77 ? -9.185 -11.381 1.552 1.00 96.75 77 TYR A C 1
ATOM 611 O O . TYR A 1 77 ? -8.853 -11.753 2.677 1.00 96.75 77 TYR A O 1
ATOM 619 N N . ARG A 1 78 ? -9.186 -12.219 0.511 1.00 95.06 78 ARG A N 1
ATOM 620 C CA . ARG A 1 78 ? -8.828 -13.645 0.622 1.00 95.06 78 ARG A CA 1
ATOM 621 C C . ARG A 1 78 ? -7.355 -13.940 0.319 1.00 95.06 78 ARG A C 1
ATOM 623 O O . ARG A 1 78 ? -6.887 -15.035 0.619 1.00 95.06 78 ARG A O 1
ATOM 630 N N . GLY A 1 79 ? -6.622 -12.973 -0.237 1.00 93.75 79 GLY A N 1
ATOM 631 C CA . GLY A 1 79 ? -5.201 -13.108 -0.551 1.00 93.75 79 GLY A CA 1
ATOM 632 C C . GLY A 1 79 ? -4.278 -13.005 0.671 1.00 93.75 79 GLY A C 1
ATOM 633 O O . GLY A 1 79 ? -4.703 -13.060 1.828 1.00 93.75 79 GLY A O 1
ATOM 634 N N . GLN A 1 80 ? -2.980 -12.851 0.406 1.00 93.56 80 GLN A N 1
ATOM 635 C CA . GLN A 1 80 ? -1.956 -12.628 1.430 1.00 93.56 80 GLN A CA 1
ATOM 636 C C . GLN A 1 80 ? -1.387 -11.214 1.321 1.00 93.56 80 GLN A C 1
ATOM 638 O O . GLN A 1 80 ? -1.103 -10.739 0.223 1.00 93.56 80 GLN A O 1
ATOM 643 N N . ILE A 1 81 ? -1.189 -10.571 2.470 1.00 96.19 81 ILE A N 1
ATOM 644 C CA . ILE A 1 81 ? -0.334 -9.391 2.606 1.00 96.19 81 ILE A CA 1
ATOM 645 C C . ILE A 1 81 ? 1.019 -9.912 3.071 1.00 96.19 81 ILE A C 1
ATOM 647 O O . ILE A 1 81 ? 1.103 -10.542 4.125 1.00 96.19 81 ILE A O 1
ATOM 651 N N . LYS A 1 82 ? 2.056 -9.731 2.252 1.00 95.00 82 LYS A N 1
ATOM 652 C CA . LYS A 1 82 ? 3.380 -10.291 2.522 1.00 95.00 82 LYS A CA 1
ATOM 653 C C . LYS A 1 82 ? 4.504 -9.438 1.926 1.00 95.00 82 LYS A C 1
ATOM 655 O O . LYS A 1 82 ? 4.279 -8.821 0.880 1.00 95.00 82 LYS A O 1
ATOM 660 N N . PRO A 1 83 ? 5.695 -9.458 2.548 1.00 94.56 83 PRO A N 1
ATOM 661 C CA . PRO A 1 83 ? 6.888 -8.810 2.013 1.00 94.56 83 PRO A CA 1
ATOM 662 C C . PRO A 1 83 ? 7.367 -9.451 0.688 1.00 94.56 83 PRO A C 1
ATOM 664 O O . PRO A 1 83 ? 6.880 -10.526 0.310 1.00 94.56 83 PRO A O 1
ATOM 667 N N . PRO A 1 84 ? 8.330 -8.821 -0.018 1.00 95.50 84 PRO A N 1
ATOM 668 C CA . PRO A 1 84 ? 8.948 -7.526 0.305 1.00 95.50 84 PRO A CA 1
ATOM 669 C C . PRO A 1 84 ? 7.959 -6.363 0.149 1.00 95.50 84 PRO A C 1
ATOM 671 O O . PRO A 1 84 ? 7.070 -6.431 -0.697 1.00 95.50 84 PRO A O 1
ATOM 674 N N . PHE A 1 85 ? 8.102 -5.328 0.982 1.00 97.56 85 PHE A N 1
ATOM 675 C CA . PHE A 1 85 ? 7.341 -4.083 0.862 1.00 97.56 85 PHE A CA 1
ATOM 676 C C . PHE A 1 85 ? 8.235 -2.982 0.306 1.00 97.56 85 PHE A C 1
ATOM 678 O O . PHE A 1 85 ? 9.369 -2.819 0.754 1.00 97.56 85 PHE A O 1
ATOM 685 N N . ASN A 1 86 ? 7.713 -2.189 -0.624 1.00 97.75 86 ASN A N 1
ATOM 686 C CA . ASN A 1 86 ? 8.380 -0.973 -1.064 1.00 97.75 86 ASN A CA 1
ATOM 687 C C . ASN A 1 86 ? 8.103 0.150 -0.056 1.00 97.75 86 ASN A C 1
ATOM 689 O O . ASN A 1 86 ? 7.177 0.949 -0.211 1.00 97.75 86 ASN A O 1
ATOM 693 N N . GLU A 1 87 ? 8.871 0.169 1.034 1.00 97.44 87 GLU A N 1
ATOM 694 C CA . GLU A 1 87 ? 8.665 1.098 2.149 1.00 97.44 87 GLU A CA 1
ATOM 695 C C . GLU A 1 87 ? 8.787 2.567 1.734 1.00 97.44 87 GLU A C 1
ATOM 697 O O . GLU A 1 87 ? 8.056 3.408 2.257 1.00 97.44 87 GLU A O 1
ATOM 702 N N . SER A 1 88 ? 9.672 2.893 0.784 1.00 97.50 88 SER A N 1
ATOM 703 C CA . SER A 1 88 ? 9.819 4.265 0.290 1.00 97.50 88 SER A CA 1
ATOM 704 C C . SER A 1 88 ? 8.577 4.718 -0.478 1.00 97.50 88 SER A C 1
ATOM 706 O O . SER A 1 88 ? 8.048 5.784 -0.162 1.00 97.50 88 SER A O 1
ATOM 708 N N . ALA A 1 89 ? 8.055 3.906 -1.404 1.00 97.81 89 ALA A N 1
ATOM 709 C CA . ALA A 1 89 ? 6.837 4.235 -2.149 1.00 97.81 89 ALA A CA 1
ATOM 710 C C . ALA A 1 89 ? 5.593 4.260 -1.244 1.00 97.81 89 ALA A C 1
ATOM 712 O O . ALA A 1 89 ? 4.782 5.185 -1.311 1.00 97.81 89 ALA A O 1
ATOM 713 N N . ARG A 1 90 ? 5.464 3.297 -0.322 1.00 98.50 90 ARG A N 1
ATOM 714 C CA . ARG A 1 90 ? 4.375 3.284 0.671 1.00 98.50 90 ARG A CA 1
ATOM 715 C C . ARG A 1 90 ? 4.421 4.525 1.564 1.00 98.50 90 ARG A C 1
ATOM 717 O O . ARG A 1 90 ? 3.385 5.146 1.798 1.00 98.50 90 ARG A O 1
ATOM 724 N N . ARG A 1 91 ? 5.612 4.940 2.012 1.00 98.25 91 ARG A N 1
ATOM 725 C CA . ARG A 1 91 ? 5.804 6.184 2.773 1.00 98.25 91 ARG A CA 1
ATOM 726 C C . ARG A 1 91 ? 5.471 7.422 1.940 1.00 98.25 91 ARG A C 1
ATOM 728 O O . ARG A 1 91 ? 4.829 8.321 2.474 1.00 98.25 91 ARG A O 1
ATOM 735 N N . ALA A 1 92 ? 5.826 7.455 0.655 1.00 98.06 92 ALA A N 1
ATOM 736 C CA . ALA A 1 92 ? 5.446 8.541 -0.253 1.00 98.06 92 ALA A CA 1
ATOM 737 C C . ALA A 1 92 ? 3.916 8.673 -0.395 1.00 98.06 92 ALA A C 1
ATOM 739 O O . ALA A 1 92 ? 3.390 9.782 -0.416 1.00 98.06 92 ALA A O 1
ATOM 740 N N . ALA A 1 93 ? 3.179 7.556 -0.360 1.00 98.12 93 ALA A N 1
ATOM 741 C CA . ALA A 1 93 ? 1.713 7.563 -0.309 1.00 98.12 93 ALA A CA 1
ATOM 742 C C . ALA A 1 93 ? 1.130 7.941 1.081 1.00 98.12 93 ALA A C 1
ATOM 744 O O . ALA A 1 93 ? -0.090 8.051 1.278 1.00 98.12 93 ALA A O 1
ATOM 745 N N . GLY A 1 94 ? 1.988 8.124 2.091 1.00 98.00 94 GLY A N 1
ATOM 746 C CA . GLY A 1 94 ? 1.609 8.287 3.495 1.00 98.00 94 GLY A CA 1
ATOM 747 C C . GLY A 1 94 ? 0.991 7.025 4.106 1.00 98.00 94 GLY A C 1
ATOM 748 O O . GLY A 1 94 ? 0.206 7.127 5.050 1.00 98.00 94 GLY A O 1
ATOM 749 N N . PHE A 1 95 ? 1.267 5.846 3.543 1.00 98.25 95 PHE A N 1
ATOM 750 C CA . PHE A 1 95 ? 0.682 4.577 3.964 1.00 98.25 95 PHE A CA 1
ATOM 751 C C . PHE A 1 95 ? 1.498 3.931 5.087 1.00 98.25 95 PHE A C 1
ATOM 753 O O . PHE A 1 95 ? 2.451 3.186 4.858 1.00 98.25 95 PHE A O 1
ATOM 760 N N . ASP A 1 96 ? 1.106 4.261 6.316 1.00 97.88 96 ASP A N 1
ATOM 761 C CA . ASP A 1 96 ? 1.796 3.860 7.540 1.00 97.88 96 ASP A CA 1
ATOM 762 C C . ASP A 1 96 ? 1.827 2.325 7.746 1.00 97.88 96 ASP A C 1
ATOM 764 O O . ASP A 1 96 ? 0.812 1.654 7.505 1.00 97.88 96 ASP A O 1
ATOM 768 N N . PRO A 1 97 ? 2.948 1.749 8.230 1.00 97.94 97 PRO A N 1
ATOM 769 C CA . PRO A 1 97 ? 3.070 0.319 8.525 1.00 97.94 97 PRO A CA 1
ATOM 770 C C . PRO A 1 97 ? 1.973 -0.265 9.423 1.00 97.94 97 PRO A C 1
ATOM 772 O O . PRO A 1 97 ? 1.601 -1.430 9.251 1.00 97.94 97 PRO A O 1
ATOM 775 N N . ALA A 1 98 ? 1.382 0.528 10.323 1.00 97.50 98 ALA A N 1
ATOM 776 C CA . ALA A 1 98 ? 0.281 0.102 11.182 1.00 97.50 98 ALA A CA 1
ATOM 777 C C . ALA A 1 98 ? -0.958 -0.361 10.397 1.00 97.50 98 ALA A C 1
ATOM 779 O O . ALA A 1 98 ? -1.769 -1.120 10.929 1.00 97.50 98 ALA A O 1
ATOM 780 N N . TYR A 1 99 ? -1.123 0.040 9.132 1.00 97.94 99 TYR A N 1
ATOM 781 C CA . TYR A 1 99 ? -2.226 -0.437 8.295 1.00 97.94 99 TYR A CA 1
ATOM 782 C C . TYR A 1 99 ? -2.040 -1.873 7.801 1.00 97.94 99 TYR A C 1
ATOM 784 O O . TYR A 1 99 ? -3.045 -2.554 7.611 1.00 97.94 99 TYR A O 1
ATOM 792 N N . TYR A 1 100 ? -0.803 -2.337 7.583 1.00 97.25 100 TYR A N 1
ATOM 793 C CA . TYR A 1 100 ? -0.556 -3.583 6.847 1.00 97.25 100 TYR A CA 1
ATOM 794 C C . TYR A 1 100 ? 0.342 -4.599 7.560 1.00 97.25 100 TYR A C 1
ATOM 796 O O . TYR A 1 100 ? 0.145 -5.796 7.348 1.00 97.25 100 TYR A O 1
ATOM 804 N N . LEU A 1 101 ? 1.268 -4.190 8.436 1.00 97.12 101 LEU A N 1
ATOM 805 C CA . LEU A 1 101 ? 2.109 -5.144 9.174 1.00 97.12 101 LEU A CA 1
ATOM 806 C C . LEU A 1 101 ? 1.288 -6.106 10.058 1.00 97.12 101 LEU A C 1
ATOM 808 O O . LEU A 1 101 ? 1.531 -7.311 9.981 1.00 97.12 101 LEU A O 1
ATOM 812 N N . PRO A 1 102 ? 0.249 -5.661 10.803 1.00 96.62 102 PRO A N 1
ATOM 813 C CA . PRO A 1 102 ? -0.590 -6.565 11.606 1.00 96.62 102 PRO A CA 1
ATOM 814 C C . PRO A 1 102 ? -1.473 -7.530 10.793 1.00 96.62 102 PRO A C 1
ATOM 816 O O . PRO A 1 102 ? -2.229 -8.320 11.367 1.00 96.62 102 PRO A O 1
ATOM 819 N N . LEU A 1 103 ? -1.448 -7.431 9.461 1.00 95.56 103 LEU A N 1
ATOM 820 C CA . LEU A 1 103 ? -2.227 -8.268 8.547 1.00 95.56 103 LEU A CA 1
ATOM 821 C C . LEU A 1 103 ? -1.392 -9.353 7.860 1.00 95.56 103 LEU A C 1
ATOM 823 O O . LEU A 1 103 ? -1.944 -10.166 7.114 1.00 95.56 103 LEU A O 1
ATOM 827 N N . ILE A 1 104 ? -0.083 -9.395 8.114 1.00 95.19 104 ILE A N 1
ATOM 828 C CA . ILE A 1 104 ? 0.791 -10.452 7.607 1.00 95.19 104 ILE A CA 1
ATOM 829 C C . ILE A 1 104 ? 0.445 -11.762 8.321 1.00 95.19 104 ILE A C 1
ATOM 831 O O . ILE A 1 104 ? 0.530 -11.869 9.545 1.00 95.19 104 ILE A O 1
ATOM 835 N N . LYS A 1 105 ? 0.058 -12.783 7.551 1.00 81.44 105 LYS A N 1
ATOM 836 C CA . LYS A 1 105 ? -0.148 -14.138 8.083 1.00 81.44 105 LYS A CA 1
ATOM 837 C C . LYS A 1 105 ? 1.214 -14.719 8.486 1.00 81.44 105 LYS A C 1
ATOM 839 O O . LYS A 1 105 ? 2.152 -14.645 7.699 1.00 81.44 105 LYS A O 1
ATOM 844 N N . ASN A 1 106 ? 1.299 -15.305 9.682 1.00 62.38 106 ASN A N 1
ATOM 845 C CA . ASN A 1 106 ? 2.521 -15.844 10.302 1.00 62.38 106 ASN A CA 1
ATOM 846 C C . ASN A 1 106 ? 3.559 -14.799 10.749 1.00 62.38 106 ASN A C 1
ATOM 848 O O . ASN A 1 106 ? 4.748 -15.111 10.798 1.00 62.38 106 ASN A O 1
ATOM 852 N N . ALA A 1 107 ? 3.147 -13.578 11.109 1.00 52.28 107 ALA A N 1
ATOM 853 C CA . ALA A 1 107 ? 4.014 -12.728 11.922 1.00 52.28 107 ALA A CA 1
ATOM 854 C C . ALA A 1 107 ? 4.329 -13.486 13.224 1.00 52.28 107 ALA A C 1
ATOM 856 O O . ALA A 1 107 ? 3.433 -13.713 14.038 1.00 52.28 107 ALA A O 1
ATOM 857 N N . ALA A 1 108 ? 5.573 -13.947 13.396 1.00 40.38 108 ALA A N 1
ATOM 858 C CA . ALA A 1 108 ? 6.013 -14.485 14.676 1.00 40.38 108 ALA A CA 1
ATOM 859 C C . ALA A 1 108 ? 5.703 -13.436 15.763 1.00 40.38 108 ALA A C 1
ATOM 861 O O . ALA A 1 108 ? 5.850 -12.240 15.485 1.00 40.38 108 ALA A O 1
ATOM 862 N N . PRO A 1 109 ? 5.285 -13.834 16.980 1.00 41.88 109 PRO A N 1
ATOM 863 C CA . PRO A 1 109 ? 4.778 -12.906 17.997 1.00 41.88 109 PRO A CA 1
ATOM 864 C C . PRO A 1 109 ? 5.758 -11.793 18.430 1.00 41.88 109 PRO A C 1
ATOM 866 O O . PRO A 1 109 ? 5.357 -10.897 19.165 1.00 41.88 109 PRO A O 1
ATOM 869 N N . HIS A 1 110 ? 7.002 -11.782 17.932 1.00 38.31 110 HIS A N 1
ATOM 870 C CA . HIS A 1 110 ? 8.022 -10.775 18.229 1.00 38.31 110 HIS A CA 1
ATOM 871 C C . HIS A 1 110 ? 8.868 -10.343 17.014 1.00 38.31 110 HIS A C 1
ATOM 873 O O . HIS A 1 110 ? 10.082 -10.201 17.131 1.00 38.31 110 HIS A O 1
ATOM 879 N N . THR A 1 111 ? 8.284 -10.107 15.834 1.00 38.22 111 THR A N 1
ATOM 880 C CA . THR A 1 111 ? 9.024 -9.382 14.780 1.00 38.22 111 THR A CA 1
ATOM 881 C C . THR A 1 111 ? 8.846 -7.876 14.961 1.00 38.22 111 THR A C 1
ATOM 883 O O . THR A 1 111 ? 7.960 -7.257 14.375 1.00 38.22 111 THR A O 1
ATOM 886 N N . THR A 1 112 ? 9.711 -7.266 15.771 1.00 36.81 112 THR A N 1
ATOM 887 C CA . THR A 1 112 ? 9.983 -5.832 15.658 1.00 36.81 112 THR A CA 1
ATOM 888 C C . THR A 1 112 ? 10.643 -5.590 14.303 1.00 36.81 112 THR A C 1
ATOM 890 O O . THR A 1 112 ? 11.781 -6.002 14.085 1.00 36.81 112 THR A O 1
ATOM 893 N N . TYR A 1 113 ? 9.950 -4.924 13.380 1.00 47.16 113 TYR A N 1
ATOM 894 C CA . TYR A 1 113 ? 10.585 -4.341 12.197 1.00 47.16 113 TYR A CA 1
ATOM 895 C C . TYR A 1 113 ? 11.385 -3.102 12.634 1.00 47.16 113 TYR A C 1
ATOM 897 O O . TYR A 1 113 ? 10.967 -1.967 12.432 1.00 47.16 113 TYR A O 1
ATOM 905 N N . SER A 1 114 ? 12.525 -3.322 13.294 1.00 41.44 114 SER A N 1
ATOM 906 C CA . SER A 1 114 ? 13.539 -2.293 13.534 1.00 41.44 114 SER A CA 1
ATOM 907 C C . SER A 1 114 ? 14.610 -2.401 12.449 1.00 41.44 114 SER A C 1
ATOM 909 O O . SER A 1 114 ? 15.650 -3.030 12.629 1.00 41.44 114 SER A O 1
ATOM 911 N N . GLY A 1 115 ? 14.344 -1.799 11.294 1.00 37.66 115 GLY A N 1
ATOM 912 C CA . GLY A 1 115 ? 15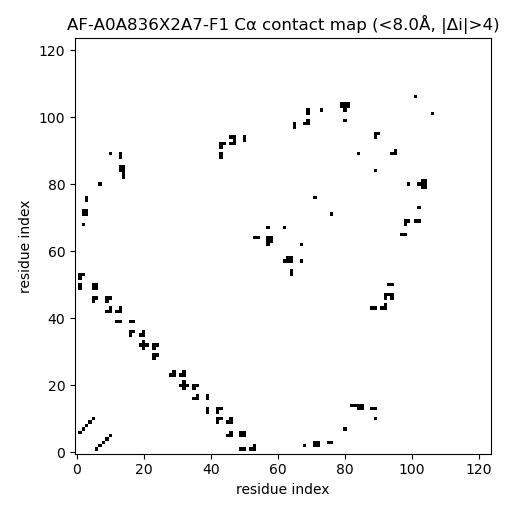.341 -1.579 10.248 1.00 37.66 115 GLY A CA 1
ATOM 913 C C . GLY A 1 115 ? 16.132 -0.291 10.480 1.00 37.66 115 GLY A C 1
ATOM 914 O O . GLY A 1 115 ? 16.145 0.575 9.615 1.00 37.66 115 GLY A O 1
ATOM 915 N N . LEU A 1 116 ? 16.766 -0.147 11.647 1.00 47.34 116 LEU A N 1
ATOM 916 C CA . LEU A 1 116 ? 17.849 0.811 11.874 1.00 47.34 116 LEU A CA 1
ATOM 917 C C . LEU A 1 116 ? 19.127 0.007 12.148 1.00 47.34 116 LEU A C 1
ATOM 919 O O . LEU A 1 116 ? 19.212 -0.707 13.139 1.00 47.34 116 LEU A O 1
ATOM 923 N N . THR A 1 117 ? 20.093 0.147 11.234 1.00 49.91 117 THR A N 1
ATOM 924 C CA . THR A 1 117 ? 21.546 -0.053 11.413 1.00 49.91 117 THR A CA 1
ATOM 925 C C . THR A 1 117 ? 22.048 -1.413 11.942 1.00 49.91 117 THR A C 1
ATOM 927 O O . THR A 1 117 ? 22.039 -1.670 13.140 1.00 49.91 117 THR A O 1
ATOM 930 N N . GLY A 1 118 ? 22.634 -2.231 11.055 1.00 33.53 118 GLY A N 1
ATOM 931 C CA . GLY A 1 118 ? 23.475 -3.394 11.394 1.00 33.53 118 GLY A CA 1
ATOM 932 C C . GLY A 1 118 ? 24.225 -3.921 10.157 1.00 33.53 118 GLY A C 1
ATOM 933 O O . GLY A 1 118 ? 23.696 -3.786 9.056 1.00 33.53 118 GLY A O 1
ATOM 934 N N . PRO A 1 119 ? 25.470 -4.422 10.283 1.00 40.00 119 PRO A N 1
ATOM 935 C CA . PRO A 1 119 ? 26.526 -4.188 9.295 1.00 40.00 119 PRO A CA 1
ATOM 936 C C . PRO A 1 119 ? 26.443 -5.075 8.048 1.00 40.00 119 PRO A C 1
ATOM 938 O O . PRO A 1 119 ? 25.978 -6.215 8.101 1.00 40.00 119 PRO A O 1
ATOM 941 N N . LYS A 1 120 ? 26.986 -4.551 6.936 1.00 47.31 120 LYS A N 1
ATOM 942 C CA . LYS A 1 120 ? 27.369 -5.346 5.763 1.00 47.31 120 LYS A CA 1
ATOM 943 C C . LYS A 1 120 ? 28.262 -6.488 6.241 1.00 47.31 120 LYS A C 1
ATOM 945 O O . LYS A 1 120 ? 29.335 -6.245 6.785 1.00 47.31 120 LYS A O 1
ATOM 950 N N . ARG A 1 121 ? 27.809 -7.724 6.053 1.00 37.12 121 ARG A N 1
ATOM 951 C CA . ARG A 1 121 ? 28.706 -8.872 6.080 1.00 37.12 121 ARG A CA 1
ATOM 952 C C . ARG A 1 121 ? 29.376 -8.942 4.721 1.00 37.12 121 ARG A C 1
ATOM 954 O O . ARG A 1 121 ? 28.711 -9.234 3.730 1.00 37.12 121 ARG A O 1
ATOM 961 N N . ASP A 1 122 ? 30.667 -8.641 4.717 1.00 41.56 122 ASP A N 1
ATOM 962 C CA . ASP A 1 122 ? 31.578 -9.094 3.680 1.00 41.56 122 ASP A CA 1
ATOM 963 C C . ASP A 1 122 ? 31.492 -10.619 3.608 1.00 41.56 122 ASP A C 1
A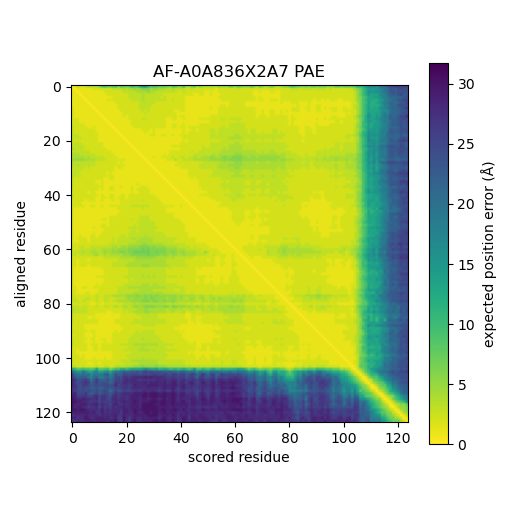TOM 965 O O . ASP A 1 122 ? 31.628 -11.319 4.616 1.00 41.56 122 ASP A O 1
ATOM 969 N N . ILE A 1 123 ? 31.218 -11.124 2.415 1.00 38.53 123 ILE A N 1
ATOM 970 C CA . ILE A 1 123 ? 31.452 -12.514 2.056 1.00 38.53 123 ILE A CA 1
ATOM 971 C C . ILE A 1 123 ? 32.204 -12.443 0.731 1.00 38.53 123 ILE A C 1
ATOM 973 O O . ILE A 1 123 ? 31.763 -11.745 -0.181 1.00 38.53 123 ILE A O 1
ATOM 977 N N . LEU A 1 124 ? 33.365 -13.096 0.753 1.00 43.84 124 LEU A N 1
ATOM 978 C CA . LEU A 1 124 ? 34.349 -13.329 -0.306 1.00 43.84 124 LEU A CA 1
ATOM 979 C C . LEU A 1 124 ? 33.788 -13.334 -1.735 1.00 43.84 124 LEU A C 1
ATOM 981 O O . LEU A 1 124 ? 32.751 -14.000 -1.958 1.00 43.84 124 LEU A O 1
#